Protein AF-A0A3D3HYS8-F1 (afdb_monomer_lite)

pLDDT: mean 77.93, std 14.81, range [44.47, 97.75]

Sequence (101 aa):
MHPNREQGQTLVIAVIILGILLILGTAFAGIVSRNITEAGRAAQRTVGTDLAEAGGRLAHTQLLNSDRGADWRPALTPPSVTGDDTRDPDALYLRPASAIP

Radius of gyration: 30.22 Å; chains: 1; bounding box: 59×25×90 Å

Foldseek 3Di:
DDDDPPVVVVVVVVVVVVVVCVVVVVVVVVVVVVVVVVVVVVVVVVVVVVVVVVVVVVVVCCLPPPPCNVNDDDDDDDQDPDDDCVVPVCSVVVDDPPDDD

Structure (mmCIF, N/CA/C/O backbone):
data_AF-A0A3D3HYS8-F1
#
_entry.id   AF-A0A3D3HYS8-F1
#
loop_
_atom_site.group_PDB
_atom_site.id
_atom_site.type_symbol
_atom_site.label_atom_id
_atom_site.label_alt_id
_atom_site.label_comp_id
_atom_site.label_asym_id
_atom_site.label_entity_id
_atom_site.label_seq_id
_atom_site.pdbx_PDB_ins_code
_atom_site.Cartn_x
_atom_site.Cartn_y
_atom_site.Cartn_z
_atom_site.occupancy
_atom_site.B_iso_or_equiv
_atom_site.auth_seq_id
_atom_site.auth_comp_id
_atom_site.auth_asym_id
_atom_site.auth_atom_id
_atom_site.pdbx_PDB_model_num
ATOM 1 N N . MET A 1 1 ? -33.284 1.128 61.337 1.00 47.12 1 MET A N 1
ATOM 2 C CA . MET A 1 1 ? -32.739 0.203 60.323 1.00 47.12 1 MET A CA 1
ATOM 3 C C . MET A 1 1 ? -32.906 0.887 58.974 1.00 47.12 1 MET A C 1
ATOM 5 O O . MET A 1 1 ? -34.003 0.880 58.436 1.00 47.12 1 MET A O 1
ATOM 9 N N . HIS A 1 2 ? -31.898 1.641 58.526 1.00 55.44 2 HIS A N 1
ATOM 10 C CA . HIS A 1 2 ? -31.992 2.412 57.282 1.00 55.44 2 HIS A CA 1
ATOM 11 C C . HIS A 1 2 ? -31.673 1.479 56.107 1.00 55.44 2 HIS A C 1
ATOM 13 O O . HIS A 1 2 ? -30.586 0.907 56.094 1.00 55.44 2 HIS A O 1
ATOM 19 N N . PRO A 1 3 ? -32.612 1.258 55.174 1.00 58.88 3 PRO A N 1
ATOM 20 C CA . PRO A 1 3 ? -32.425 0.308 54.091 1.00 58.88 3 PRO A CA 1
ATOM 21 C C . PRO A 1 3 ? -31.305 0.767 53.150 1.00 58.88 3 PRO A C 1
ATOM 23 O O . PRO A 1 3 ? -31.221 1.931 52.758 1.00 58.88 3 PRO A O 1
ATOM 26 N N . ASN A 1 4 ? -30.454 -0.201 52.824 1.00 61.00 4 ASN A N 1
ATOM 27 C CA . ASN A 1 4 ? -29.257 -0.138 51.995 1.00 61.00 4 ASN A CA 1
ATOM 28 C C . ASN A 1 4 ? -29.517 0.534 50.633 1.00 61.00 4 ASN A C 1
ATOM 30 O O . ASN A 1 4 ? -29.856 -0.125 49.654 1.00 61.00 4 ASN A O 1
ATOM 34 N N . ARG A 1 5 ? -29.323 1.854 50.547 1.00 59.19 5 ARG A N 1
ATOM 35 C CA . ARG A 1 5 ? -29.325 2.602 49.274 1.00 59.19 5 ARG A CA 1
ATOM 36 C C . ARG A 1 5 ? -28.076 2.347 48.419 1.00 59.19 5 ARG A C 1
ATOM 38 O O . ARG A 1 5 ? -28.060 2.701 47.245 1.00 59.19 5 ARG A O 1
ATOM 45 N N . GLU A 1 6 ? -27.060 1.704 48.983 1.00 64.50 6 GLU A N 1
ATOM 46 C CA . GLU A 1 6 ? -25.752 1.526 48.346 1.00 64.50 6 GLU A CA 1
ATOM 47 C C . GLU A 1 6 ? -25.743 0.406 47.290 1.00 64.50 6 GLU A C 1
ATOM 49 O O . GLU A 1 6 ? -25.068 0.528 46.271 1.00 64.50 6 GLU A O 1
ATOM 54 N N . GLN A 1 7 ? -26.561 -0.645 47.452 1.00 63.78 7 GLN A N 1
ATOM 55 C CA . GLN A 1 7 ? -26.577 -1.785 46.519 1.00 63.78 7 GLN A CA 1
ATOM 56 C C . GLN A 1 7 ? -27.117 -1.427 45.122 1.00 63.78 7 GLN A C 1
ATOM 58 O O . GLN A 1 7 ? -26.653 -1.974 44.124 1.00 63.78 7 GLN A O 1
ATOM 63 N N . GLY A 1 8 ? -28.058 -0.481 45.025 1.00 68.56 8 GLY A N 1
ATOM 64 C CA . GLY A 1 8 ? -28.556 0.008 43.733 1.00 68.56 8 GLY A CA 1
ATOM 65 C C . GLY A 1 8 ? -27.592 0.981 43.047 1.00 68.56 8 GLY A C 1
ATOM 66 O O . GLY A 1 8 ? -27.521 1.030 41.821 1.00 68.56 8 GLY A O 1
ATOM 67 N N . GLN A 1 9 ? -26.806 1.723 43.830 1.00 81.69 9 GLN A N 1
ATOM 68 C CA . GLN A 1 9 ? -25.880 2.734 43.324 1.00 81.69 9 GLN A CA 1
ATOM 69 C C . GLN A 1 9 ? -24.701 2.108 42.574 1.00 81.69 9 GLN A C 1
ATOM 71 O O . GLN A 1 9 ? -24.319 2.601 41.513 1.00 81.69 9 GLN A O 1
ATOM 76 N N . THR A 1 10 ? -24.165 0.990 43.069 1.00 89.31 10 THR A N 1
ATOM 77 C CA . THR A 1 10 ? -23.087 0.261 42.386 1.00 89.31 10 THR A CA 1
ATOM 78 C C . THR A 1 10 ? -23.517 -0.232 41.005 1.00 89.31 10 THR A C 1
ATOM 80 O O . THR A 1 10 ? -22.746 -0.121 40.055 1.00 89.31 10 THR A O 1
ATOM 83 N N . LEU A 1 11 ? -24.758 -0.714 40.860 1.00 88.06 11 LEU A N 1
ATOM 84 C CA . LEU A 1 11 ? -25.286 -1.165 39.570 1.00 88.06 11 LEU A CA 1
ATOM 85 C C . LEU A 1 11 ? -25.394 -0.004 38.571 1.00 88.06 11 LEU A C 1
ATOM 87 O O . LEU A 1 11 ? -24.977 -0.131 37.423 1.00 88.06 11 LEU A O 1
ATOM 91 N N . VAL A 1 12 ? -25.904 1.147 39.018 1.00 91.12 12 VAL A N 1
ATOM 92 C CA . VAL A 1 12 ? -26.013 2.351 38.181 1.00 91.12 12 VAL A CA 1
ATOM 93 C C . VAL A 1 12 ? -24.632 2.817 37.717 1.00 91.12 12 VAL A C 1
ATOM 95 O O . VAL A 1 12 ? -24.439 3.085 36.533 1.00 91.12 12 VAL A O 1
ATOM 98 N N . ILE A 1 13 ? -23.649 2.848 38.621 1.00 93.44 13 ILE A N 1
ATOM 99 C CA . ILE A 1 13 ? -22.266 3.209 38.286 1.00 93.44 13 ILE A CA 1
ATOM 100 C C . ILE A 1 13 ? -21.668 2.209 37.289 1.00 93.44 13 ILE A C 1
ATOM 102 O O . ILE A 1 13 ? -21.051 2.625 36.311 1.00 93.44 13 ILE A O 1
ATOM 106 N N . ALA A 1 14 ? -21.887 0.906 37.480 1.00 94.19 14 ALA A N 1
ATOM 107 C CA . ALA A 1 14 ? -21.390 -0.122 36.569 1.00 94.19 14 ALA A CA 1
ATOM 108 C C . ALA A 1 14 ? -21.956 0.034 35.146 1.00 94.19 14 ALA A C 1
ATOM 110 O O . ALA A 1 14 ? -21.206 -0.074 34.177 1.00 94.19 14 ALA A O 1
ATOM 111 N N . VAL A 1 15 ? -23.248 0.348 35.006 1.00 94.94 15 VAL A N 1
ATOM 112 C CA . VAL A 1 15 ? -23.883 0.586 33.696 1.00 94.94 15 VAL A CA 1
ATOM 113 C C . VAL A 1 15 ? -23.336 1.850 33.029 1.00 94.94 15 VAL A C 1
ATOM 115 O O . VAL A 1 15 ? -23.074 1.842 31.827 1.00 94.94 15 VAL A O 1
ATOM 118 N N . ILE A 1 16 ? -23.105 2.919 33.796 1.00 96.44 16 ILE A N 1
ATOM 119 C CA . ILE A 1 16 ? -22.490 4.148 33.276 1.00 96.44 16 ILE A CA 1
ATOM 120 C C . ILE A 1 16 ? -21.066 3.867 32.783 1.00 96.44 16 ILE A C 1
ATOM 122 O O . ILE A 1 16 ? -20.715 4.254 31.670 1.00 96.44 16 ILE A O 1
ATOM 126 N N . ILE A 1 17 ? -20.262 3.151 33.573 1.00 96.94 17 ILE A N 1
ATOM 127 C CA . ILE A 1 17 ? -18.896 2.765 33.196 1.00 96.94 17 ILE A CA 1
ATOM 128 C C . ILE A 1 17 ? -18.913 1.896 31.937 1.00 96.94 17 ILE A C 1
ATOM 130 O O . ILE A 1 17 ? -18.137 2.149 31.019 1.00 96.94 17 ILE A O 1
ATOM 134 N N . LEU A 1 18 ? -19.819 0.918 31.854 1.00 96.25 18 LEU A N 1
ATOM 135 C CA . LEU A 1 18 ? -19.978 0.077 30.669 1.00 96.25 18 LEU A CA 1
ATOM 136 C C . LEU A 1 18 ? -20.321 0.912 29.427 1.00 96.25 18 LEU A C 1
ATOM 138 O O . LEU A 1 18 ? -19.737 0.699 28.367 1.00 96.25 18 LEU A O 1
ATOM 142 N N . GLY A 1 19 ? -21.219 1.892 29.560 1.00 97.25 19 GLY A N 1
A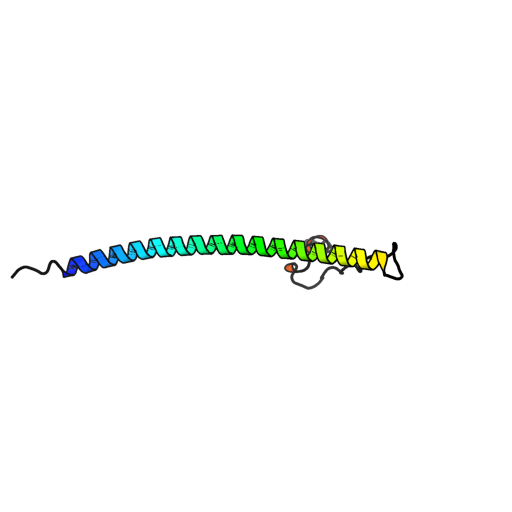TOM 143 C CA . GLY A 1 19 ? -21.565 2.810 28.475 1.00 97.25 19 GLY A CA 1
ATOM 144 C C . GLY A 1 19 ? -20.370 3.643 28.008 1.00 97.25 19 GLY A C 1
ATOM 145 O O . GLY A 1 19 ? -20.100 3.723 26.811 1.00 97.25 19 GLY A O 1
ATOM 146 N N . ILE A 1 20 ? -19.607 4.208 28.948 1.00 97.75 20 ILE A N 1
ATOM 147 C CA . ILE A 1 20 ? -18.392 4.978 28.645 1.00 97.75 20 ILE A CA 1
ATOM 148 C C . ILE A 1 20 ? -17.347 4.092 27.953 1.00 97.75 20 ILE A C 1
ATOM 150 O O . ILE A 1 20 ? -16.775 4.496 26.941 1.00 97.75 20 ILE A O 1
ATOM 154 N N . LEU A 1 21 ? -17.132 2.870 28.448 1.00 97.50 21 LEU A N 1
ATOM 155 C CA . LEU A 1 21 ? -16.222 1.893 27.843 1.00 97.50 21 LEU A CA 1
ATOM 156 C C . LEU A 1 21 ? -16.638 1.531 26.416 1.00 97.50 21 LEU A C 1
ATOM 158 O O . LEU A 1 21 ? -15.779 1.402 25.548 1.00 97.50 21 LEU A O 1
ATOM 162 N N . LEU A 1 22 ? -17.938 1.404 26.150 1.00 97.00 22 LEU A N 1
ATOM 163 C CA . LEU A 1 22 ? -18.449 1.074 24.822 1.00 97.00 22 LEU A CA 1
ATOM 164 C C . LEU A 1 22 ? -18.221 2.223 23.828 1.00 97.00 22 LEU A C 1
ATOM 166 O O . LEU A 1 22 ? -17.772 1.988 22.702 1.00 97.00 22 LEU A O 1
ATOM 170 N N . ILE A 1 23 ? -18.453 3.468 24.251 1.00 96.75 23 ILE A N 1
ATOM 171 C CA . ILE A 1 23 ? -18.170 4.663 23.438 1.00 96.75 23 ILE 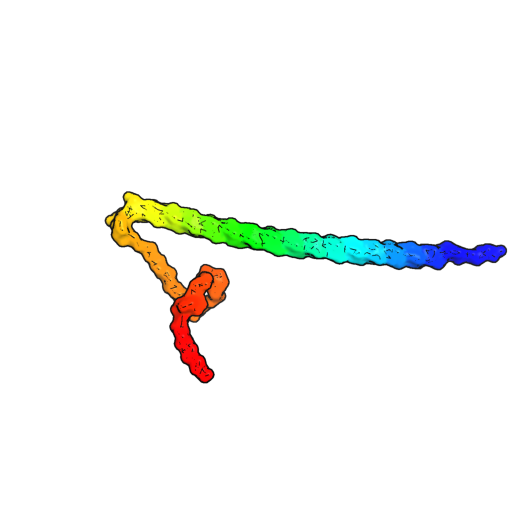A CA 1
ATOM 172 C C . ILE A 1 23 ? -16.663 4.788 23.171 1.00 96.75 23 ILE A C 1
ATOM 174 O O . ILE A 1 23 ? -16.251 4.993 22.030 1.00 96.75 23 ILE A O 1
ATOM 178 N N . LEU A 1 24 ? -15.824 4.611 24.196 1.00 96.75 24 LEU A N 1
ATOM 179 C CA . LEU A 1 24 ? -14.366 4.658 24.048 1.00 96.75 24 LEU A CA 1
ATOM 180 C C . LEU A 1 24 ? -13.852 3.540 23.134 1.00 96.75 24 LEU A C 1
ATOM 182 O O . LEU A 1 24 ? -13.033 3.796 22.255 1.00 96.75 24 LEU A O 1
ATOM 186 N N . GLY A 1 25 ? -14.355 2.316 23.304 1.00 95.75 25 GLY A N 1
ATOM 187 C CA . GLY A 1 25 ? -13.960 1.162 22.500 1.00 95.75 25 GLY A CA 1
ATOM 188 C C . GLY A 1 25 ? -14.330 1.316 21.025 1.00 95.75 25 GLY A C 1
ATOM 189 O O . GLY A 1 25 ? -13.512 1.037 20.150 1.00 95.75 25 GLY A O 1
ATOM 190 N N . THR A 1 26 ? -15.529 1.822 20.732 1.00 94.69 26 THR A N 1
ATOM 191 C CA . THR A 1 26 ? -15.964 2.077 19.347 1.00 94.69 26 THR A CA 1
ATOM 192 C C . THR A 1 26 ? -15.197 3.229 18.700 1.00 94.69 26 THR A C 1
ATOM 194 O O . THR A 1 26 ? -14.761 3.095 17.555 1.00 94.69 26 THR A O 1
ATOM 197 N N . ALA A 1 27 ? -14.954 4.324 19.428 1.00 94.44 27 ALA A N 1
ATOM 198 C CA . ALA A 1 27 ? -14.120 5.424 18.945 1.00 94.44 27 ALA A CA 1
ATOM 199 C C . ALA A 1 27 ? -12.686 4.955 18.647 1.00 94.44 27 ALA A C 1
ATOM 201 O O . ALA A 1 27 ? -12.151 5.243 17.576 1.00 94.44 27 ALA A O 1
ATOM 202 N N . PHE A 1 28 ? -12.094 4.170 19.552 1.00 93.06 28 PHE A N 1
ATOM 203 C CA . PHE A 1 28 ? -10.772 3.576 19.368 1.00 93.06 28 PHE A CA 1
ATOM 204 C C . PHE A 1 28 ? -10.717 2.675 18.128 1.00 93.06 28 PHE A C 1
ATOM 206 O O . PHE A 1 28 ? -9.850 2.861 17.274 1.00 93.06 28 PHE A O 1
ATOM 213 N N . ALA A 1 29 ? -11.673 1.753 17.973 1.00 92.12 29 ALA A N 1
ATOM 214 C CA . ALA A 1 29 ? -11.748 0.877 16.803 1.00 92.12 29 ALA A CA 1
ATOM 215 C C . ALA A 1 29 ? -11.885 1.671 15.490 1.00 92.12 29 ALA A C 1
ATOM 217 O O . ALA A 1 29 ? -11.225 1.354 14.498 1.00 92.12 29 ALA A O 1
ATOM 218 N N . GLY A 1 30 ? -12.690 2.739 15.492 1.00 88.19 30 GLY A N 1
ATOM 219 C CA . GLY A 1 30 ? -12.855 3.626 14.342 1.00 88.19 30 GLY A CA 1
ATOM 220 C C . GLY A 1 30 ? -11.567 4.358 13.958 1.00 88.19 30 GLY A C 1
ATOM 221 O O . GLY A 1 30 ? -11.225 4.417 12.777 1.00 88.19 30 GLY A O 1
ATOM 222 N N . ILE A 1 31 ? -10.828 4.879 14.942 1.00 86.69 31 ILE A N 1
ATOM 223 C CA . ILE A 1 31 ? -9.537 5.546 14.717 1.00 86.69 31 ILE A CA 1
ATOM 224 C C . ILE A 1 31 ? -8.512 4.553 14.154 1.00 86.69 31 ILE A C 1
ATOM 226 O O . ILE A 1 31 ? -7.865 4.839 13.147 1.00 86.69 31 ILE A O 1
ATOM 230 N N . VAL A 1 32 ? -8.397 3.363 14.751 1.00 89.19 32 VAL A N 1
ATOM 231 C CA . VAL A 1 32 ? -7.463 2.321 14.295 1.00 89.19 32 VAL A CA 1
ATOM 232 C C . VAL A 1 32 ? -7.778 1.879 12.863 1.00 89.19 32 VAL A C 1
ATOM 234 O O . VAL A 1 32 ? -6.871 1.793 12.038 1.00 89.19 32 VAL A O 1
ATOM 237 N N . SER A 1 33 ? -9.054 1.666 12.527 1.00 82.25 33 SER A N 1
ATOM 238 C CA . SER A 1 33 ? -9.475 1.279 11.172 1.00 82.25 33 SER A CA 1
ATOM 239 C C . SER A 1 33 ? -9.095 2.322 10.109 1.00 82.25 33 SER A C 1
ATOM 241 O O . SER A 1 33 ? -8.605 1.966 9.030 1.00 82.25 33 SER A O 1
ATOM 243 N N . ARG A 1 34 ? -9.252 3.616 10.423 1.00 74.75 34 ARG A N 1
ATOM 244 C CA . ARG A 1 34 ? -8.834 4.713 9.534 1.00 74.75 34 ARG A CA 1
ATOM 245 C C . ARG A 1 34 ? -7.321 4.730 9.339 1.00 74.75 34 ARG A C 1
ATOM 247 O O . ARG A 1 34 ? -6.868 4.728 8.196 1.00 74.75 34 ARG A O 1
ATOM 254 N N . ASN A 1 35 ? -6.561 4.632 10.429 1.00 71.62 35 ASN A N 1
ATOM 255 C CA . ASN A 1 35 ? -5.097 4.617 10.386 1.00 71.62 35 ASN A CA 1
ATOM 256 C C . ASN A 1 35 ? -4.547 3.438 9.568 1.00 71.62 35 ASN A C 1
ATOM 258 O O . ASN A 1 35 ? -3.628 3.623 8.776 1.00 71.62 35 ASN A O 1
ATOM 262 N N . ILE A 1 36 ? -5.130 2.239 9.698 1.00 76.94 36 ILE A N 1
ATOM 263 C CA . ILE A 1 36 ? -4.732 1.063 8.902 1.00 76.94 36 ILE A CA 1
ATOM 264 C C . ILE A 1 36 ? -4.973 1.307 7.408 1.00 76.94 36 ILE A C 1
ATOM 266 O O . ILE A 1 36 ? -4.116 1.007 6.579 1.00 76.94 36 ILE A O 1
ATOM 270 N N . THR A 1 37 ? -6.127 1.875 7.053 1.00 74.56 37 THR A N 1
ATOM 271 C CA . THR A 1 37 ? -6.488 2.117 5.650 1.00 74.56 37 THR A CA 1
ATOM 272 C C . THR A 1 37 ? -5.585 3.178 5.011 1.00 74.56 37 THR A C 1
ATOM 274 O O . THR A 1 37 ? -5.172 3.039 3.858 1.00 74.56 37 THR A O 1
ATOM 277 N N . GLU A 1 38 ? -5.256 4.240 5.745 1.00 65.88 38 GLU A N 1
ATOM 278 C CA . GLU A 1 38 ? -4.345 5.292 5.282 1.00 65.88 38 GLU A CA 1
ATOM 279 C C . GLU A 1 38 ? -2.904 4.785 5.152 1.00 65.88 38 GLU A C 1
ATOM 281 O O . GLU A 1 38 ? -2.275 5.006 4.114 1.00 65.88 38 GLU A O 1
ATOM 286 N N . ALA A 1 39 ? -2.413 4.026 6.137 1.00 66.50 39 ALA A N 1
ATOM 287 C CA . ALA A 1 39 ? -1.089 3.408 6.092 1.00 66.50 39 ALA A CA 1
ATOM 288 C C . ALA A 1 39 ? -0.958 2.401 4.937 1.00 66.50 39 ALA A C 1
ATOM 290 O O . ALA A 1 39 ? 0.054 2.398 4.238 1.00 66.50 39 ALA A O 1
ATOM 291 N N . GLY A 1 40 ? -1.997 1.598 4.675 1.00 66.88 40 GLY A N 1
ATOM 292 C CA . GLY A 1 40 ? -2.026 0.674 3.539 1.00 66.88 40 GLY A CA 1
ATOM 293 C C . GLY A 1 40 ? -1.922 1.395 2.190 1.00 66.88 40 GLY A C 1
ATOM 294 O O . GLY A 1 40 ? -1.118 1.013 1.341 1.00 66.88 40 GLY A O 1
ATOM 295 N N . ARG A 1 41 ? -2.665 2.497 2.006 1.00 61.06 41 ARG A N 1
ATOM 296 C CA . ARG A 1 41 ? -2.573 3.317 0.783 1.00 61.06 41 ARG A CA 1
ATOM 297 C C . ARG A 1 41 ? -1.209 3.987 0.626 1.00 61.06 41 ARG A C 1
ATOM 299 O O . ARG A 1 41 ? -0.719 4.090 -0.497 1.00 61.06 41 ARG A O 1
ATOM 306 N N . ALA A 1 42 ? -0.606 4.446 1.721 1.00 57.41 42 ALA A N 1
ATOM 307 C CA . ALA A 1 42 ? 0.737 5.019 1.702 1.00 57.41 42 ALA A CA 1
ATOM 308 C C . ALA A 1 42 ? 1.783 3.967 1.298 1.00 57.41 42 ALA A C 1
ATOM 310 O O . ALA A 1 42 ? 2.559 4.211 0.378 1.00 57.41 42 ALA A O 1
ATOM 311 N N . ALA A 1 43 ? 1.735 2.773 1.898 1.00 63.78 43 ALA A N 1
ATOM 312 C CA . ALA A 1 43 ? 2.629 1.667 1.560 1.00 63.78 43 ALA A CA 1
ATOM 313 C C . ALA A 1 43 ? 2.513 1.256 0.082 1.00 63.78 43 ALA A C 1
ATOM 315 O O . ALA A 1 43 ? 3.523 1.064 -0.593 1.00 63.78 43 ALA A O 1
ATOM 316 N N . GLN A 1 44 ? 1.291 1.192 -0.457 1.00 62.88 44 GLN A N 1
ATOM 317 C CA . GLN A 1 44 ? 1.072 0.824 -1.857 1.00 62.88 44 GLN A CA 1
ATOM 318 C C . GLN A 1 44 ? 1.626 1.867 -2.845 1.00 62.88 44 GLN A C 1
ATOM 320 O O . GLN A 1 44 ? 2.124 1.500 -3.909 1.00 62.88 44 GLN A O 1
ATOM 325 N N . ARG A 1 45 ? 1.612 3.161 -2.487 1.00 66.06 45 ARG A N 1
ATOM 326 C CA . ARG A 1 45 ? 2.260 4.222 -3.282 1.00 66.06 45 ARG A CA 1
ATOM 327 C C . ARG A 1 45 ? 3.788 4.121 -3.263 1.00 66.06 45 ARG A C 1
ATOM 329 O O . ARG A 1 45 ? 4.410 4.365 -4.298 1.00 66.06 45 ARG A O 1
ATOM 336 N N . THR A 1 46 ? 4.381 3.743 -2.130 1.00 75.75 46 THR A N 1
ATOM 337 C CA . THR A 1 46 ? 5.835 3.543 -2.018 1.00 75.75 46 THR A CA 1
ATOM 338 C C . THR A 1 46 ? 6.304 2.423 -2.940 1.00 75.75 46 THR A C 1
ATOM 340 O O . THR A 1 46 ? 7.188 2.647 -3.757 1.00 75.75 46 THR A O 1
ATOM 343 N N . VAL A 1 47 ? 5.633 1.266 -2.917 1.00 77.00 47 VAL A N 1
ATOM 344 C CA . VAL A 1 47 ? 6.002 0.120 -3.769 1.00 77.00 47 VAL A CA 1
ATOM 345 C C . VAL A 1 47 ? 5.961 0.476 -5.258 1.00 77.00 47 VAL A C 1
ATOM 347 O O . VAL A 1 47 ? 6.886 0.145 -5.995 1.00 77.00 47 VAL A O 1
ATOM 350 N N . GLY A 1 48 ? 4.924 1.186 -5.715 1.00 76.00 48 GLY A N 1
ATOM 351 C CA . GLY A 1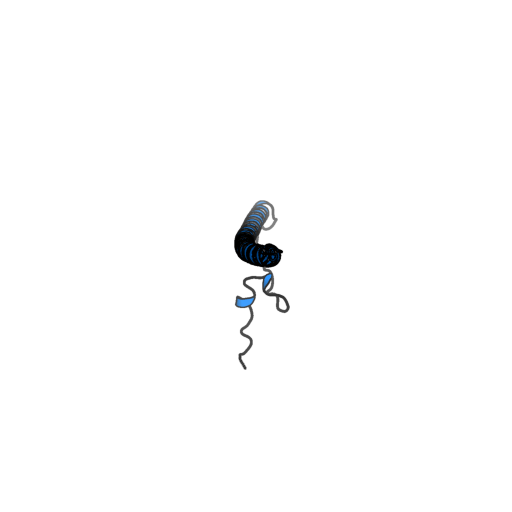 48 ? 4.840 1.613 -7.116 1.00 76.00 48 GLY A CA 1
ATOM 352 C C . GLY A 1 48 ? 5.966 2.571 -7.524 1.00 76.00 48 GLY A C 1
ATOM 353 O O . GLY A 1 48 ? 6.496 2.466 -8.629 1.00 76.00 48 GLY A O 1
ATOM 354 N N . THR A 1 49 ? 6.360 3.473 -6.622 1.00 82.75 49 THR A N 1
ATOM 355 C CA . THR A 1 49 ? 7.454 4.426 -6.863 1.00 82.75 49 THR A CA 1
ATOM 356 C C . THR A 1 49 ? 8.803 3.710 -6.930 1.00 82.75 49 THR A C 1
ATOM 358 O O . THR A 1 49 ? 9.564 3.938 -7.869 1.00 82.75 49 THR A O 1
ATOM 361 N N . ASP A 1 50 ? 9.062 2.789 -6.000 1.00 84.00 50 ASP A N 1
ATOM 362 C CA . ASP A 1 50 ? 10.306 2.015 -5.946 1.00 84.00 50 ASP A CA 1
ATOM 363 C C . ASP A 1 50 ? 10.482 1.138 -7.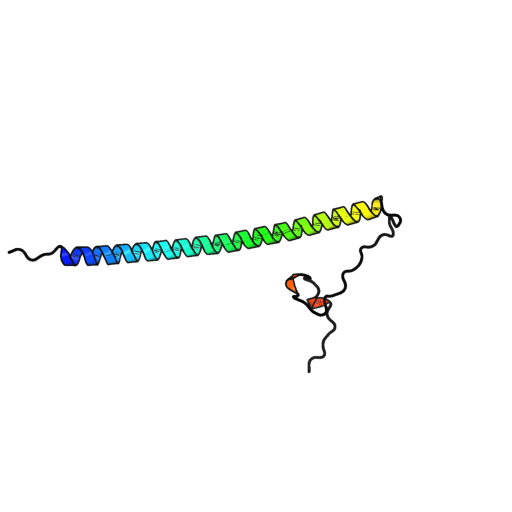193 1.00 84.00 50 ASP A C 1
ATOM 365 O O . ASP A 1 50 ? 11.570 1.078 -7.772 1.00 84.00 50 ASP A O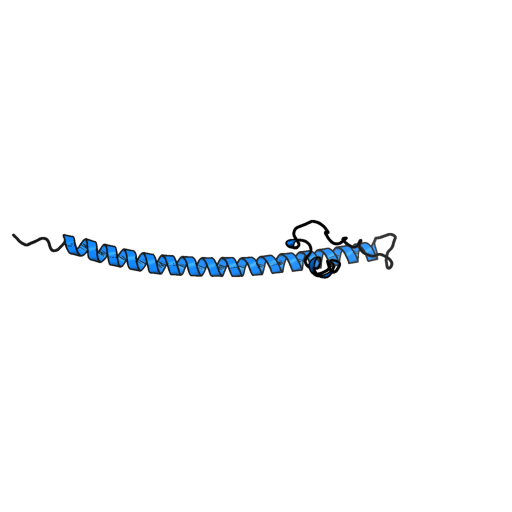 1
ATOM 369 N N . LEU A 1 51 ? 9.403 0.491 -7.651 1.00 85.69 51 LEU A N 1
ATOM 370 C CA . LEU A 1 51 ? 9.415 -0.314 -8.875 1.00 85.69 51 LEU A CA 1
ATOM 371 C C . LEU A 1 51 ? 9.683 0.541 -10.121 1.00 85.69 51 LEU A C 1
ATOM 373 O O . LEU A 1 51 ? 10.481 0.146 -10.974 1.00 85.69 51 LEU A O 1
ATOM 377 N N . ALA A 1 52 ? 9.069 1.723 -10.220 1.00 86.81 52 ALA A N 1
ATOM 378 C CA . ALA A 1 52 ? 9.300 2.641 -11.333 1.00 86.81 52 ALA A CA 1
ATOM 379 C C . ALA A 1 52 ? 10.747 3.165 -11.352 1.00 86.81 52 ALA A C 1
ATOM 381 O O . ALA A 1 52 ? 11.390 3.192 -12.404 1.00 86.81 52 ALA A O 1
ATOM 382 N N . GLU A 1 53 ? 11.288 3.531 -10.188 1.00 92.31 53 GLU A N 1
ATOM 383 C CA . GLU A 1 53 ? 12.666 4.005 -10.058 1.00 92.31 53 GLU A CA 1
ATOM 384 C C . GLU A 1 53 ? 13.678 2.892 -10.382 1.00 92.31 53 GLU A C 1
ATOM 386 O O . GLU A 1 53 ? 14.656 3.117 -11.101 1.00 92.31 53 GLU A O 1
ATOM 391 N N . ALA A 1 54 ? 13.431 1.667 -9.906 1.00 89.06 54 ALA A N 1
ATOM 392 C CA . ALA A 1 54 ? 14.238 0.497 -10.243 1.00 89.06 54 ALA A CA 1
ATOM 393 C C . ALA A 1 54 ? 14.215 0.197 -11.751 1.00 89.06 54 ALA A C 1
ATOM 395 O O . ALA A 1 54 ? 15.272 -0.042 -12.339 1.00 89.06 54 ALA A O 1
ATOM 396 N N . GLY A 1 55 ? 13.042 0.272 -12.389 1.00 88.12 55 GLY A N 1
ATOM 397 C CA . GLY A 1 55 ? 12.897 0.105 -13.836 1.00 88.12 55 GLY A CA 1
ATOM 398 C C . GLY A 1 55 ? 13.663 1.164 -14.634 1.00 88.12 55 GLY A C 1
ATOM 399 O O . GLY A 1 55 ? 14.385 0.827 -15.573 1.00 88.12 55 GLY A O 1
ATOM 400 N N . GLY A 1 56 ? 13.578 2.434 -14.225 1.00 90.88 56 GLY A N 1
ATOM 401 C CA . GLY A 1 56 ? 14.327 3.532 -14.843 1.00 90.88 56 GLY A CA 1
ATOM 402 C C . GLY A 1 56 ? 15.842 3.363 -14.714 1.00 90.88 56 GLY A C 1
ATOM 403 O O . GLY A 1 56 ? 16.565 3.500 -15.703 1.00 90.88 56 GLY A O 1
ATOM 404 N N . ARG A 1 57 ? 16.326 2.989 -13.520 1.00 92.88 57 ARG A N 1
ATOM 405 C CA . ARG A 1 57 ? 17.746 2.669 -13.295 1.00 92.88 57 ARG A CA 1
ATOM 406 C C . ARG A 1 57 ? 18.214 1.515 -14.176 1.00 92.88 57 ARG A C 1
ATOM 408 O O . ARG A 1 57 ? 19.254 1.637 -14.815 1.00 92.88 57 ARG A O 1
ATOM 415 N N . LEU A 1 58 ? 17.439 0.433 -14.254 1.00 90.81 58 LEU A N 1
ATOM 416 C CA . LEU A 1 58 ? 17.759 -0.715 -15.102 1.00 90.81 58 LEU A CA 1
ATOM 417 C C . LEU A 1 58 ? 17.866 -0.308 -16.575 1.00 90.81 58 LEU A C 1
ATOM 419 O O . LEU A 1 58 ? 18.862 -0.627 -17.222 1.00 90.81 58 LEU A O 1
ATOM 423 N N . ALA A 1 59 ? 16.871 0.415 -17.095 1.00 92.00 59 ALA A N 1
ATOM 424 C CA . ALA A 1 59 ? 16.880 0.887 -18.475 1.00 92.00 59 ALA A CA 1
ATOM 425 C C . ALA A 1 59 ? 18.105 1.770 -18.749 1.00 92.00 59 ALA A C 1
ATOM 427 O O . ALA A 1 59 ? 18.805 1.568 -19.737 1.00 92.00 59 ALA A O 1
ATOM 428 N N . HIS A 1 60 ? 18.421 2.691 -17.838 1.00 93.81 60 HIS A N 1
ATOM 429 C CA . HIS A 1 60 ? 19.596 3.548 -17.952 1.00 93.81 60 HIS A CA 1
ATOM 430 C C . HIS A 1 60 ? 20.906 2.747 -18.001 1.00 93.81 60 HIS A C 1
ATOM 432 O O . HIS A 1 60 ? 21.731 2.964 -18.887 1.00 93.81 60 HIS A O 1
ATOM 438 N N . THR A 1 61 ? 21.088 1.780 -17.095 1.00 93.25 61 THR A N 1
ATOM 439 C CA . THR A 1 61 ? 22.277 0.916 -17.081 1.00 93.25 61 THR A CA 1
ATOM 440 C C . THR A 1 61 ? 22.411 0.117 -18.372 1.00 93.25 61 THR A C 1
ATOM 442 O O . THR A 1 61 ? 23.518 -0.008 -18.889 1.00 93.25 61 THR A O 1
ATOM 445 N N . GLN A 1 62 ? 21.310 -0.402 -18.910 1.00 91.94 62 GLN A N 1
ATOM 446 C CA . GLN A 1 62 ? 21.341 -1.221 -20.118 1.00 91.94 62 GLN A CA 1
ATOM 447 C C . GLN A 1 62 ? 21.600 -0.394 -21.382 1.00 91.94 62 GLN A C 1
ATOM 449 O O . GLN A 1 62 ? 22.356 -0.826 -22.249 1.00 91.94 62 GLN A O 1
ATOM 454 N N . LEU A 1 63 ? 21.047 0.817 -21.467 1.00 91.88 63 LEU A N 1
ATOM 455 C CA . LEU A 1 63 ? 21.295 1.718 -22.594 1.00 91.88 63 LEU A CA 1
ATOM 456 C C . LEU A 1 63 ? 22.756 2.190 -22.661 1.00 91.88 63 LEU A C 1
ATOM 458 O O . LEU A 1 63 ? 23.264 2.417 -23.755 1.00 91.88 63 LEU A O 1
ATOM 462 N N . LEU A 1 64 ? 23.426 2.334 -21.511 1.00 94.12 64 LEU A N 1
ATOM 463 C CA . LEU A 1 64 ? 24.810 2.816 -21.446 1.00 94.12 64 LEU A CA 1
ATOM 464 C C . LEU A 1 64 ? 25.864 1.708 -21.474 1.00 94.12 64 LEU A C 1
ATOM 466 O O . LEU A 1 64 ? 26.933 1.913 -22.041 1.00 94.12 64 LEU A O 1
ATOM 470 N N . ASN A 1 65 ? 25.589 0.567 -20.837 1.00 93.56 65 ASN A N 1
ATOM 471 C CA . ASN A 1 65 ? 26.619 -0.432 -20.538 1.00 93.56 65 ASN A CA 1
ATOM 472 C C . ASN A 1 65 ? 26.381 -1.797 -21.198 1.00 93.56 65 ASN A C 1
ATOM 474 O O . ASN A 1 65 ? 27.222 -2.678 -21.043 1.00 93.56 65 ASN A O 1
ATOM 478 N N . SER A 1 66 ? 25.250 -2.019 -21.877 1.00 90.00 66 SER A N 1
ATOM 479 C CA . SER A 1 66 ? 25.003 -3.299 -22.553 1.00 90.00 66 SER A CA 1
ATOM 480 C C . SER A 1 66 ? 25.593 -3.321 -23.958 1.00 90.00 66 SER A C 1
ATOM 482 O O . SER A 1 66 ? 25.637 -2.295 -24.634 1.00 90.00 66 SER A O 1
ATOM 484 N N . ASP A 1 67 ? 25.933 -4.516 -24.443 1.00 90.12 67 ASP A N 1
ATOM 485 C CA . ASP A 1 67 ? 26.399 -4.724 -25.823 1.00 90.12 67 ASP A CA 1
ATOM 486 C C . ASP A 1 67 ? 25.383 -4.249 -26.875 1.00 90.12 67 ASP A C 1
ATOM 488 O O . ASP A 1 67 ? 25.751 -3.917 -27.998 1.00 90.12 67 ASP A O 1
ATOM 492 N N . ARG A 1 68 ? 24.090 -4.225 -26.518 1.00 89.00 68 ARG A N 1
ATOM 493 C CA . ARG A 1 68 ? 23.009 -3.748 -27.393 1.00 89.00 68 ARG A CA 1
ATOM 494 C C . ARG A 1 68 ? 22.840 -2.229 -27.351 1.00 89.00 68 ARG A C 1
ATOM 496 O O . ARG A 1 68 ? 22.257 -1.679 -28.278 1.00 89.00 68 ARG A O 1
ATOM 503 N N . GLY A 1 69 ? 23.312 -1.552 -26.301 1.00 89.62 69 GLY A N 1
ATOM 504 C CA . GLY A 1 69 ? 23.222 -0.098 -26.144 1.00 89.62 69 GLY A CA 1
ATOM 505 C C . GLY A 1 69 ? 21.825 0.453 -26.449 1.00 89.62 69 GLY A C 1
ATOM 506 O O . GLY A 1 69 ? 20.843 0.051 -25.829 1.00 89.62 69 GLY A O 1
ATOM 507 N N . ALA A 1 70 ? 21.733 1.341 -27.444 1.00 88.44 70 ALA A N 1
ATOM 508 C CA . ALA A 1 70 ? 20.482 1.967 -27.886 1.00 88.44 70 ALA A CA 1
ATOM 509 C C . ALA A 1 70 ? 19.439 0.984 -28.457 1.00 88.44 70 ALA A C 1
ATOM 511 O O . ALA A 1 70 ? 18.246 1.285 -28.435 1.00 88.44 70 ALA A O 1
ATOM 512 N N . ASP A 1 71 ? 19.866 -0.192 -28.922 1.00 90.62 71 ASP A N 1
ATOM 513 C CA . ASP A 1 71 ? 18.978 -1.244 -29.427 1.00 90.62 71 ASP A CA 1
ATOM 514 C C . ASP A 1 71 ? 18.468 -2.166 -28.311 1.00 90.62 71 ASP A C 1
ATOM 516 O O . ASP A 1 71 ? 17.692 -3.098 -28.556 1.00 90.62 71 ASP A O 1
ATOM 520 N N . TRP A 1 72 ? 18.900 -1.941 -27.065 1.00 90.75 72 TRP A N 1
ATOM 521 C CA . TRP A 1 72 ? 18.421 -2.717 -25.936 1.00 90.75 72 TRP A CA 1
ATOM 522 C C . TRP A 1 72 ? 16.909 -2.555 -25.755 1.00 90.75 72 TRP A C 1
ATOM 524 O O . TRP A 1 72 ? 16.351 -1.457 -25.786 1.00 90.75 72 TRP A O 1
ATOM 534 N N . ARG A 1 73 ? 16.242 -3.683 -25.503 1.00 86.88 73 ARG A N 1
ATOM 535 C CA . ARG A 1 73 ? 14.842 -3.739 -25.086 1.00 86.88 73 ARG A CA 1
ATOM 536 C C . ARG A 1 73 ? 14.702 -4.688 -23.896 1.00 86.88 73 ARG A C 1
ATOM 538 O O . ARG A 1 73 ? 15.375 -5.725 -23.887 1.00 86.88 73 ARG A O 1
ATOM 545 N N . PRO A 1 74 ? 13.846 -4.366 -22.909 1.00 84.31 74 PRO A N 1
ATOM 546 C CA . PRO A 1 74 ? 13.576 -5.271 -21.802 1.00 84.31 74 PRO A CA 1
ATOM 547 C C . PRO A 1 74 ? 12.911 -6.553 -22.312 1.00 84.31 74 PRO A C 1
ATOM 549 O O . PRO A 1 74 ? 12.137 -6.526 -23.272 1.00 84.31 74 PRO A O 1
ATOM 552 N N . ALA A 1 75 ? 13.210 -7.679 -21.663 1.00 81.31 75 ALA A N 1
ATOM 553 C CA . ALA A 1 75 ? 12.472 -8.911 -21.897 1.00 81.31 75 ALA A CA 1
ATOM 554 C C . ALA A 1 75 ? 11.028 -8.702 -21.426 1.00 81.31 75 ALA A C 1
ATOM 556 O O . ALA A 1 75 ? 10.802 -8.324 -20.278 1.00 81.31 75 ALA A O 1
ATOM 557 N N . LEU A 1 76 ? 10.067 -8.905 -22.324 1.00 74.69 76 LEU A N 1
ATOM 558 C CA . LEU A 1 76 ? 8.653 -8.797 -21.987 1.00 74.69 76 LEU A CA 1
ATOM 559 C C . LEU A 1 76 ? 8.282 -9.954 -21.060 1.00 74.69 76 LEU A C 1
ATOM 561 O O . LEU A 1 76 ? 8.562 -11.112 -21.379 1.00 74.69 76 LEU A O 1
ATOM 565 N N . THR A 1 77 ? 7.655 -9.643 -19.928 1.00 69.25 77 THR A N 1
ATOM 566 C CA . THR A 1 77 ? 7.053 -10.662 -19.068 1.00 69.25 77 THR A CA 1
ATOM 567 C C . THR A 1 77 ? 5.886 -11.283 -19.839 1.00 69.25 77 THR A C 1
ATOM 569 O O . THR A 1 77 ? 4.984 -10.552 -20.250 1.00 69.25 77 THR A O 1
ATOM 572 N N . PRO A 1 78 ? 5.898 -12.597 -20.117 1.00 66.19 78 PRO A N 1
ATOM 573 C CA . PRO A 1 78 ? 4.756 -13.238 -20.746 1.00 66.19 78 PRO A CA 1
ATOM 574 C C . PRO A 1 78 ? 3.560 -13.199 -19.783 1.00 66.19 78 PRO A C 1
ATOM 576 O O . PRO A 1 78 ? 3.760 -13.392 -18.581 1.00 66.19 78 PRO A O 1
ATOM 579 N N . PRO A 1 79 ? 2.332 -12.989 -20.288 1.00 62.91 79 PRO A N 1
ATOM 580 C CA . PRO A 1 79 ? 1.149 -12.936 -19.442 1.00 62.91 79 PRO A CA 1
ATOM 581 C C . PRO A 1 79 ? 1.001 -14.245 -18.661 1.00 62.91 79 PRO A C 1
ATOM 583 O O . PRO A 1 79 ? 1.101 -15.341 -19.224 1.00 62.91 79 PRO A O 1
ATOM 586 N N . SER A 1 80 ? 0.769 -14.133 -17.353 1.00 64.44 80 SER A N 1
ATOM 587 C CA . SER A 1 80 ? 0.518 -15.289 -16.493 1.00 64.44 80 SER A CA 1
ATOM 588 C C . SER A 1 80 ? -0.799 -15.961 -16.897 1.00 64.44 80 SER A C 1
ATOM 590 O O . SER A 1 80 ? -1.880 -15.467 -16.603 1.00 64.44 80 SER A O 1
ATOM 592 N N . VAL A 1 81 ? -0.721 -17.114 -17.567 1.00 60.97 81 VAL A N 1
ATOM 593 C CA . VAL A 1 81 ? -1.904 -17.897 -17.991 1.00 60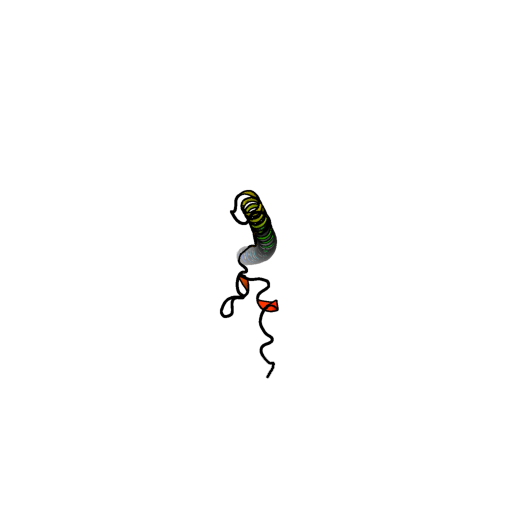.97 81 VAL A CA 1
ATOM 594 C C . VAL A 1 81 ? -2.507 -18.693 -16.823 1.00 60.97 81 VAL A C 1
ATOM 596 O O . VAL A 1 81 ? -3.587 -19.271 -16.931 1.00 60.97 81 VAL A O 1
ATOM 599 N N . THR A 1 82 ? -1.800 -18.790 -15.696 1.00 61.59 82 THR A N 1
ATOM 600 C CA . THR A 1 82 ? -2.221 -19.593 -14.542 1.00 61.59 82 THR A CA 1
ATOM 601 C C . THR A 1 82 ? -1.664 -18.972 -13.262 1.00 61.59 82 THR A C 1
ATOM 603 O O . THR A 1 82 ? -0.573 -19.322 -12.818 1.00 61.59 82 THR A O 1
ATOM 606 N N . GLY A 1 83 ? -2.379 -18.014 -12.670 1.00 58.22 83 GLY A N 1
ATOM 607 C CA . GLY A 1 83 ? -1.931 -17.374 -11.434 1.00 58.22 83 GLY A CA 1
ATOM 608 C C . GLY A 1 83 ? -2.778 -16.183 -11.003 1.00 58.22 83 GLY A C 1
ATOM 609 O O . GLY A 1 83 ? -3.554 -15.650 -11.782 1.00 58.22 83 GLY A O 1
ATOM 610 N N . ASP A 1 84 ? -2.609 -15.811 -9.737 1.00 55.97 84 ASP A N 1
ATOM 611 C CA . ASP A 1 84 ? -3.194 -14.640 -9.084 1.00 55.97 84 ASP A CA 1
ATOM 612 C C . ASP A 1 84 ? -2.812 -13.342 -9.828 1.00 55.97 84 ASP A C 1
ATOM 614 O O . ASP A 1 84 ? -1.647 -12.932 -9.804 1.00 55.97 84 ASP A O 1
ATOM 618 N N . ASP A 1 85 ? -3.798 -12.701 -10.472 1.00 58.09 85 ASP A N 1
ATOM 619 C CA . ASP A 1 85 ? -3.677 -11.438 -11.232 1.00 58.09 85 ASP A CA 1
ATOM 620 C C . ASP A 1 85 ? -3.138 -10.269 -10.377 1.00 58.09 85 ASP A C 1
ATOM 622 O O . ASP A 1 85 ? -2.803 -9.202 -10.885 1.00 58.09 85 ASP A O 1
ATOM 626 N N . THR A 1 86 ? -3.011 -10.455 -9.059 1.00 56.59 86 THR A N 1
ATOM 627 C CA . THR A 1 86 ? -2.483 -9.455 -8.124 1.00 56.59 86 THR A CA 1
ATOM 628 C C . THR A 1 86 ? -1.024 -9.063 -8.406 1.00 56.59 86 THR A C 1
ATOM 630 O O . THR A 1 86 ? -0.621 -7.947 -8.075 1.00 56.59 86 THR A O 1
ATOM 633 N N . ARG A 1 87 ? -0.206 -9.951 -8.998 1.00 58.09 87 ARG A N 1
ATOM 634 C CA . ARG A 1 87 ? 1.215 -9.661 -9.303 1.00 58.09 87 ARG A CA 1
ATOM 635 C C . ARG A 1 87 ? 1.451 -8.989 -10.652 1.00 58.09 87 ARG A C 1
ATOM 637 O O . ARG A 1 87 ? 2.506 -8.381 -10.813 1.00 58.09 87 ARG A O 1
ATOM 644 N N . ASP A 1 88 ? 0.510 -9.109 -11.581 1.00 62.84 88 ASP A N 1
ATOM 645 C CA . ASP A 1 88 ? 0.649 -8.612 -12.948 1.00 62.84 88 ASP A CA 1
ATOM 646 C C . ASP A 1 88 ? -0.585 -7.765 -13.304 1.00 62.84 88 ASP A C 1
ATOM 648 O O . ASP A 1 88 ? -1.597 -8.295 -13.766 1.00 62.84 88 ASP A O 1
ATOM 652 N N . PRO A 1 89 ? -0.564 -6.453 -12.994 1.00 64.44 89 PRO A N 1
ATOM 653 C CA . PRO A 1 89 ? -1.765 -5.617 -12.978 1.00 64.44 89 PRO A CA 1
ATOM 654 C C . PRO A 1 89 ? -2.412 -5.422 -14.357 1.00 64.44 89 PRO A C 1
ATOM 656 O O . PRO A 1 89 ? -3.562 -4.982 -14.427 1.00 64.44 89 PRO A O 1
ATOM 659 N N . ASP A 1 90 ? -1.706 -5.729 -15.448 1.00 67.31 90 ASP A N 1
ATOM 660 C CA . ASP A 1 90 ? -2.214 -5.687 -16.818 1.00 67.31 90 ASP A CA 1
ATOM 661 C C . ASP A 1 90 ? -2.572 -7.068 -17.401 1.00 67.31 90 ASP A C 1
ATOM 663 O O . ASP A 1 90 ? -3.208 -7.123 -18.458 1.00 67.31 90 ASP A O 1
ATOM 667 N N . ALA A 1 91 ? -2.307 -8.176 -16.695 1.00 67.75 91 ALA A N 1
ATOM 668 C CA . ALA A 1 91 ? -2.642 -9.534 -17.143 1.00 67.75 91 ALA A CA 1
ATOM 669 C C . ALA A 1 91 ? -4.132 -9.705 -17.486 1.00 67.75 91 ALA A C 1
ATOM 671 O O . ALA A 1 91 ? -4.481 -10.353 -18.478 1.00 67.75 91 ALA A O 1
ATOM 672 N N . LEU A 1 92 ? -5.022 -9.042 -16.734 1.00 66.00 92 LEU A N 1
ATOM 673 C CA . LEU A 1 92 ? -6.464 -9.035 -17.000 1.00 66.00 92 LEU A CA 1
ATOM 674 C C . LEU A 1 92 ? -6.814 -8.468 -18.389 1.00 66.00 92 LEU A C 1
ATOM 676 O O . LEU A 1 92 ? -7.786 -8.914 -19.001 1.00 66.00 92 LEU A O 1
ATOM 680 N N . TYR A 1 93 ? -6.044 -7.492 -18.880 1.00 69.12 93 TYR A N 1
ATOM 681 C CA . TYR A 1 93 ? -6.259 -6.840 -20.178 1.00 69.12 93 TYR A CA 1
ATOM 682 C C . TYR A 1 93 ? -5.516 -7.535 -21.323 1.00 69.12 93 TYR A C 1
ATOM 684 O O . TYR A 1 93 ? -5.882 -7.357 -22.483 1.00 69.12 93 TYR A O 1
ATOM 692 N N . LEU A 1 94 ? -4.488 -8.326 -21.005 1.00 68.50 94 LEU A N 1
ATOM 693 C CA . LEU A 1 94 ? -3.672 -9.058 -21.976 1.00 68.50 94 LEU A CA 1
ATOM 694 C C . LEU A 1 94 ? -4.180 -10.483 -22.242 1.00 68.50 94 LEU A C 1
ATOM 696 O O . LEU A 1 94 ? -3.722 -11.131 -23.187 1.00 68.50 94 LEU A O 1
ATOM 700 N N . ARG A 1 95 ? -5.130 -10.988 -21.441 1.00 65.56 95 ARG A N 1
ATOM 701 C CA . ARG A 1 95 ? -5.718 -12.313 -21.659 1.00 65.56 95 ARG A CA 1
ATOM 702 C C . ARG A 1 95 ? -6.482 -12.367 -22.992 1.00 65.56 95 ARG A C 1
ATOM 704 O O . ARG A 1 95 ? -7.224 -11.434 -23.314 1.00 65.56 95 ARG A O 1
ATOM 711 N N . PRO A 1 96 ? -6.370 -13.466 -23.759 1.00 67.19 96 PRO A N 1
ATOM 712 C CA . PRO A 1 96 ? -7.236 -13.678 -24.910 1.00 67.19 96 PRO A CA 1
ATOM 713 C C . PRO A 1 96 ? -8.698 -13.656 -24.453 1.00 67.19 96 PRO A C 1
ATOM 715 O O . PRO A 1 96 ? -9.011 -14.130 -23.359 1.00 67.19 96 PRO A O 1
ATOM 718 N N . ALA A 1 97 ? -9.594 -13.109 -25.282 1.00 62.22 97 ALA A N 1
ATOM 719 C CA . ALA A 1 97 ? -11.029 -13.174 -25.038 1.00 62.22 97 ALA A CA 1
ATOM 720 C C . ALA A 1 97 ? -11.439 -14.651 -24.992 1.00 62.22 97 ALA A C 1
ATOM 722 O O . ALA A 1 97 ? -11.654 -15.282 -26.025 1.00 62.22 97 ALA A O 1
ATOM 723 N N . SER A 1 98 ? -11.487 -15.233 -23.794 1.00 62.44 98 SER A N 1
ATOM 724 C CA . SER A 1 98 ? -12.092 -16.538 -23.584 1.00 62.44 98 SER A CA 1
ATOM 725 C C . SER A 1 98 ? -13.526 -16.410 -24.077 1.00 62.44 98 SER A C 1
ATOM 727 O O . SER A 1 98 ? -14.258 -15.557 -23.571 1.00 62.44 98 SER A O 1
ATOM 729 N N . ALA A 1 99 ? -13.878 -17.178 -25.110 1.00 44.47 99 ALA A N 1
ATOM 730 C CA . ALA A 1 99 ? -15.211 -17.185 -25.688 1.00 44.47 99 ALA A CA 1
ATOM 731 C C . ALA A 1 99 ? -16.247 -17.228 -24.560 1.00 44.47 99 ALA A C 1
ATOM 733 O O . ALA A 1 99 ? -16.233 -18.139 -23.734 1.00 44.47 99 ALA A O 1
ATOM 734 N N . ILE A 1 100 ? -17.079 -16.191 -24.501 1.00 53.09 100 ILE A N 1
ATOM 735 C CA . ILE A 1 100 ? -18.299 -16.172 -23.702 1.00 53.09 100 ILE A CA 1
ATOM 736 C C . ILE A 1 100 ? -19.129 -17.363 -24.211 1.00 53.09 100 ILE A C 1
ATOM 738 O O . ILE A 1 100 ? -19.435 -17.359 -25.408 1.00 53.09 100 ILE A O 1
ATOM 742 N N . PRO A 1 101 ? -19.414 -18.402 -23.403 1.00 50.56 101 PRO A N 1
ATOM 743 C CA . PRO A 1 101 ? -20.433 -19.375 -23.773 1.00 50.56 101 PRO A CA 1
ATOM 744 C C . PRO A 1 101 ? -21.823 -18.728 -23.772 1.00 50.56 101 PRO A C 1
ATOM 746 O O . PRO A 1 101 ? -22.069 -17.840 -22.921 1.00 50.56 101 PRO A O 1
#

Secondary structure (DSSP, 8-state):
----SHHHHHHHHHHHHHHHHHHHHHHHHHHHHHHHHHHHHHHHHHHHHHHHHHHHHHHHHHHHHSTTGGG--PPPPPP-SSS-GGG-TTHHHHS------